Protein AF-A0A956DU53-F1 (afdb_monomer_lite)

Secondary structure (DSSP, 8-state):
-----------------------------PPP--SEEEEEEESSSTT-PPSSEEEEEEEETTEEEEEEEETTS-EEEE-GGGEEEEEEEPTTSS-EEEEEEESS--SEEEEEEEETTEEEEEEEEE--EEEE-TT-TTSSPPEEEEPPEEEEEPPP-

Sequence (157 aa):
MSIQHQHATMVGLSLLLAAGGCSDQFCTEIGCGPKFTVDVVGDTTPGAIAPGDYELTIETDEGTATCAVGLTGDTNTSCDGGVGISAGAVQGEDGTFISIWGESEPSAISVTVRRDGNVVGSLDANLDYVTGHPNGEDCPPTCRSSLGLRVVVPTQP

Structure (mmCIF, N/CA/C/O backbone):
data_AF-A0A956DU53-F1
#
_entry.id   AF-A0A956DU53-F1
#
loop_
_atom_site.group_PDB
_atom_site.id
_atom_site.type_symbol
_atom_site.label_atom_id
_atom_site.label_alt_id
_atom_site.label_comp_id
_atom_site.label_asym_id
_atom_site.label_entity_id
_atom_site.label_seq_id
_atom_site.pdbx_PDB_ins_code
_atom_site.Cartn_x
_atom_site.Cartn_y
_atom_site.Cartn_z
_atom_site.occupancy
_atom_site.B_iso_or_equiv
_atom_site.auth_seq_id
_atom_site.auth_comp_id
_atom_site.auth_asym_id
_atom_site.auth_atom_id
_atom_site.pdbx_PDB_model_num
ATOM 1 N N . MET A 1 1 ? 4.879 9.274 -79.980 1.00 47.34 1 MET A N 1
ATOM 2 C CA . MET A 1 1 ? 5.653 10.469 -79.586 1.00 47.34 1 MET A CA 1
ATOM 3 C C . MET A 1 1 ? 6.521 10.072 -78.409 1.00 47.34 1 MET A C 1
ATOM 5 O O . MET A 1 1 ? 6.001 9.529 -77.448 1.00 47.34 1 MET A O 1
ATOM 9 N N . SER A 1 2 ? 7.832 10.206 -78.586 1.00 56.16 2 SER A N 1
ATOM 10 C CA . SER A 1 2 ? 8.903 9.688 -77.732 1.00 56.16 2 SER A CA 1
ATOM 11 C C . SER A 1 2 ? 9.639 10.880 -77.120 1.00 56.16 2 SER A C 1
ATOM 13 O O . SER A 1 2 ? 9.988 11.784 -77.875 1.00 56.16 2 SER A O 1
ATOM 15 N N . ILE A 1 3 ? 9.834 10.903 -75.797 1.00 53.78 3 ILE A N 1
ATOM 16 C CA . ILE A 1 3 ? 10.689 11.850 -75.047 1.00 53.78 3 ILE A CA 1
ATOM 17 C C . ILE A 1 3 ? 11.165 11.060 -73.807 1.00 53.78 3 ILE A C 1
ATOM 19 O O . ILE A 1 3 ? 10.351 10.737 -72.953 1.00 53.78 3 ILE A O 1
ATOM 23 N N . GLN A 1 4 ? 12.313 10.378 -73.809 1.00 55.41 4 GLN A N 1
ATOM 24 C CA . GLN A 1 4 ? 13.711 10.820 -73.678 1.00 55.41 4 GLN A CA 1
ATOM 25 C C . GLN A 1 4 ? 14.107 11.315 -72.264 1.00 55.41 4 GLN A C 1
ATOM 27 O O . GLN A 1 4 ? 13.813 12.437 -71.877 1.00 55.41 4 GLN A O 1
ATOM 32 N N . HIS A 1 5 ? 14.778 10.400 -71.541 1.00 46.22 5 HIS A N 1
ATOM 33 C CA . HIS A 1 5 ? 15.844 10.519 -70.527 1.00 46.22 5 HIS A CA 1
ATOM 34 C C . HIS A 1 5 ? 16.252 11.915 -70.040 1.00 46.22 5 HIS A C 1
ATOM 36 O O . HIS A 1 5 ? 16.650 12.706 -70.885 1.00 46.22 5 HIS A O 1
ATOM 42 N N . GLN A 1 6 ? 16.421 12.083 -68.714 1.00 62.16 6 GLN A N 1
ATOM 43 C CA . GLN A 1 6 ? 17.700 12.500 -68.099 1.00 62.16 6 GLN A CA 1
ATOM 44 C C . GLN A 1 6 ? 17.862 11.915 -66.682 1.00 62.16 6 GLN A C 1
ATOM 46 O O . GLN A 1 6 ? 17.022 12.103 -65.806 1.00 62.16 6 GLN A O 1
ATOM 51 N N . HIS A 1 7 ? 18.974 11.203 -66.487 1.00 49.25 7 HIS A N 1
ATOM 52 C CA . HIS A 1 7 ? 19.545 10.853 -65.190 1.00 49.25 7 HIS A CA 1
ATOM 53 C C . HIS A 1 7 ? 20.273 12.083 -64.634 1.00 49.25 7 HIS A C 1
ATOM 55 O O . HIS A 1 7 ? 21.080 12.677 -65.346 1.00 49.25 7 HIS A O 1
ATOM 61 N N . ALA A 1 8 ? 20.044 12.424 -63.367 1.00 60.56 8 ALA A N 1
ATOM 62 C CA . ALA A 1 8 ? 20.877 13.366 -62.626 1.00 60.56 8 ALA A CA 1
ATOM 63 C C . ALA A 1 8 ? 21.444 12.654 -61.394 1.00 60.56 8 ALA A C 1
ATOM 65 O O . ALA A 1 8 ? 20.805 12.552 -60.350 1.00 60.56 8 ALA A O 1
ATOM 66 N N . THR A 1 9 ? 22.646 12.109 -61.555 1.00 55.09 9 THR A N 1
ATOM 67 C CA . THR A 1 9 ? 23.472 11.578 -60.472 1.00 55.09 9 THR A CA 1
ATOM 68 C C . THR A 1 9 ? 24.106 12.764 -59.750 1.00 55.09 9 THR A C 1
ATOM 70 O O . THR A 1 9 ? 24.955 13.442 -60.324 1.00 55.09 9 THR A O 1
ATOM 73 N N . MET A 1 10 ? 23.710 13.031 -58.505 1.00 61.88 10 MET A N 1
ATOM 74 C CA . MET A 1 10 ? 24.406 13.990 -57.644 1.00 61.88 10 MET A CA 1
ATOM 75 C C . MET A 1 10 ? 25.136 13.216 -56.548 1.00 61.88 10 MET A C 1
ATOM 77 O O . MET A 1 10 ? 24.537 12.717 -55.600 1.00 61.88 10 MET A O 1
ATOM 81 N N . VAL A 1 11 ? 26.448 13.079 -56.734 1.00 59.16 11 VAL A N 1
ATOM 82 C CA . VAL A 1 11 ? 27.398 12.621 -55.719 1.00 59.16 11 VAL A CA 1
ATOM 83 C C . VAL A 1 11 ? 27.681 13.813 -54.807 1.00 59.16 11 VAL A C 1
ATOM 85 O O . VAL A 1 11 ? 28.274 14.795 -55.245 1.00 59.16 11 VAL A O 1
ATOM 88 N N . GLY A 1 12 ? 27.227 13.737 -53.556 1.00 58.81 12 GLY A N 1
ATOM 89 C CA . GLY A 1 12 ? 27.486 14.725 -52.509 1.00 58.81 12 GLY A CA 1
ATOM 90 C C . GLY A 1 12 ? 28.168 14.063 -51.317 1.00 58.81 12 GLY A C 1
ATOM 91 O O . GLY A 1 12 ? 27.519 13.428 -50.495 1.00 58.81 12 GLY A O 1
ATOM 92 N N . LEU A 1 13 ? 29.491 14.192 -51.281 1.00 65.81 13 LEU A N 1
ATOM 93 C CA . LEU A 1 13 ? 30.410 13.759 -50.235 1.00 65.81 13 LEU A CA 1
ATOM 94 C C . LEU A 1 13 ? 30.304 14.696 -49.016 1.00 65.81 13 LEU A C 1
ATOM 96 O O . LEU A 1 13 ? 30.659 15.865 -49.136 1.00 65.81 13 LEU A O 1
ATOM 100 N N . SER A 1 14 ? 29.901 14.179 -47.852 1.00 62.53 14 SER A N 1
ATOM 101 C CA . SER A 1 14 ? 30.103 14.845 -46.555 1.00 62.53 14 SER A CA 1
ATOM 102 C C . SER A 1 14 ? 30.655 13.841 -45.547 1.00 62.53 14 SER A C 1
ATOM 104 O O . SER A 1 14 ? 29.986 12.886 -45.159 1.00 62.53 14 SER A O 1
ATOM 106 N N . LEU A 1 15 ? 31.921 14.053 -45.191 1.00 55.78 15 LEU A N 1
ATOM 107 C CA . LEU A 1 15 ? 32.710 13.257 -44.262 1.00 55.78 15 LEU A CA 1
ATOM 108 C C . LEU A 1 15 ? 32.256 13.479 -42.812 1.00 55.78 15 LEU A C 1
ATOM 110 O O . LEU A 1 15 ? 32.016 14.605 -42.382 1.00 55.78 15 LEU A O 1
ATOM 114 N N . LEU A 1 16 ? 32.202 12.366 -42.085 1.00 65.38 16 LEU A N 1
ATOM 115 C CA . LEU A 1 16 ? 31.973 12.224 -40.653 1.00 65.38 16 LEU A CA 1
ATOM 116 C C . LEU A 1 16 ? 33.006 12.969 -39.794 1.00 65.38 16 LEU A C 1
ATOM 118 O O . LEU A 1 16 ? 34.200 12.796 -40.011 1.00 65.38 16 LEU A O 1
ATOM 122 N N . LEU A 1 17 ? 32.533 13.652 -38.746 1.00 53.16 17 LEU A N 1
ATOM 123 C CA . LEU A 1 17 ? 33.210 13.827 -37.450 1.00 53.16 17 LEU A CA 1
ATOM 124 C C . LEU A 1 17 ? 32.141 14.122 -36.382 1.00 53.16 17 LEU A C 1
ATOM 126 O O . LEU A 1 17 ? 31.975 15.252 -35.930 1.00 53.16 17 LEU A O 1
ATOM 130 N N . ALA A 1 18 ? 31.380 13.099 -35.988 1.00 59.12 18 ALA A N 1
ATOM 131 C CA . ALA A 1 18 ? 30.679 13.144 -34.711 1.00 59.12 18 ALA A CA 1
ATOM 132 C C . ALA A 1 18 ? 31.731 12.865 -33.634 1.00 59.12 18 ALA A C 1
ATOM 134 O O . ALA A 1 18 ? 32.196 11.734 -33.491 1.00 59.12 18 ALA A O 1
ATOM 135 N N . ALA A 1 19 ? 32.164 13.911 -32.933 1.00 56.59 19 ALA A N 1
ATOM 136 C CA . ALA A 1 19 ? 32.918 13.765 -31.701 1.00 56.59 19 ALA A CA 1
ATOM 137 C C . ALA A 1 19 ? 32.018 13.027 -30.702 1.00 56.59 19 ALA A C 1
ATOM 139 O O . ALA A 1 19 ? 31.182 13.637 -30.040 1.00 56.59 19 ALA A O 1
ATOM 140 N N . GLY A 1 20 ? 32.151 11.701 -30.649 1.00 55.78 20 GLY A N 1
ATOM 141 C CA . GLY A 1 20 ? 31.641 10.889 -29.556 1.00 55.78 20 GLY A CA 1
ATOM 142 C C . GLY A 1 20 ? 32.397 11.294 -28.302 1.00 55.78 20 GLY A C 1
ATOM 143 O O . GLY A 1 20 ? 33.434 10.720 -27.984 1.00 55.78 20 GLY A O 1
ATOM 144 N N . GLY A 1 21 ? 31.924 12.347 -27.639 1.00 54.88 21 GLY A N 1
ATOM 145 C CA . GLY A 1 21 ? 32.273 12.592 -26.256 1.00 54.88 21 GLY A CA 1
ATOM 146 C C . GLY A 1 21 ? 31.716 11.418 -25.474 1.00 54.88 21 GLY A C 1
ATOM 147 O O . GLY A 1 21 ? 30.505 11.327 -25.299 1.00 54.88 21 GLY A O 1
ATOM 148 N N . CYS A 1 22 ? 32.584 10.491 -25.075 1.00 61.00 22 CYS A N 1
ATOM 149 C CA . CYS A 1 22 ? 32.258 9.517 -24.049 1.00 61.00 22 CYS A CA 1
ATOM 150 C C . CYS A 1 22 ? 31.899 10.319 -22.795 1.00 61.00 22 CYS A C 1
ATOM 152 O O . CYS A 1 22 ? 32.783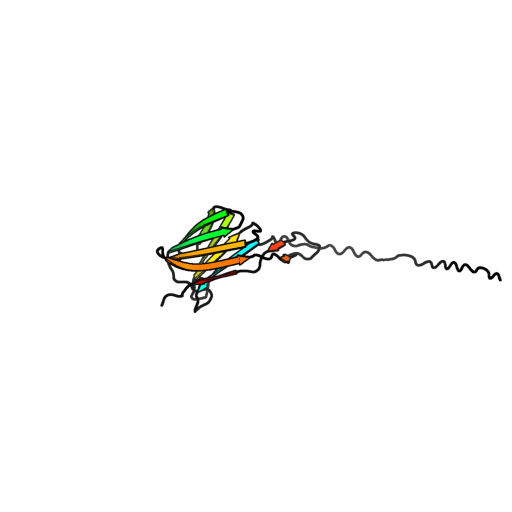 10.787 -22.082 1.00 61.00 22 CYS A O 1
ATOM 154 N N . SER A 1 23 ? 30.612 10.580 -22.572 1.00 65.12 23 SER A N 1
ATOM 155 C CA . SER A 1 23 ? 30.157 10.961 -21.247 1.00 65.12 23 SER A CA 1
ATOM 156 C C . SER A 1 23 ? 30.201 9.682 -20.432 1.00 65.12 23 SER A C 1
ATOM 158 O O . SER A 1 23 ? 29.387 8.787 -20.664 1.00 65.12 23 SER A O 1
ATOM 160 N N . ASP A 1 24 ? 31.176 9.566 -19.537 1.00 75.25 24 ASP A N 1
ATOM 161 C CA . ASP A 1 24 ? 31.164 8.517 -18.527 1.00 75.25 24 ASP A CA 1
ATOM 162 C C . ASP A 1 24 ? 29.885 8.710 -17.704 1.00 75.25 24 ASP A C 1
ATOM 164 O O . ASP A 1 24 ? 29.769 9.629 -16.891 1.00 75.25 24 ASP A O 1
ATOM 168 N N . GLN A 1 25 ? 28.862 7.918 -18.017 1.00 77.31 25 GLN A N 1
ATOM 169 C CA . GLN A 1 25 ? 27.584 7.976 -17.335 1.00 77.31 25 GLN A CA 1
ATOM 170 C C . GLN A 1 25 ? 27.746 7.292 -15.980 1.00 77.31 25 GLN A C 1
ATOM 172 O O . GLN A 1 25 ? 28.027 6.097 -15.900 1.00 77.31 25 GLN A O 1
ATOM 177 N N . PHE A 1 26 ? 27.581 8.060 -14.906 1.00 84.12 26 PHE A N 1
ATOM 178 C CA . PHE A 1 26 ? 27.610 7.543 -13.543 1.00 84.12 26 PHE A CA 1
ATOM 179 C C . PHE A 1 26 ? 26.179 7.244 -13.095 1.00 84.12 26 PHE A C 1
ATOM 181 O O . PHE A 1 26 ? 25.452 8.146 -12.685 1.00 84.12 26 PHE A O 1
ATOM 188 N N . CYS A 1 27 ? 25.772 5.979 -13.188 1.00 86.75 27 CYS A N 1
ATOM 189 C CA . CYS A 1 27 ? 24.509 5.516 -12.619 1.00 86.75 27 CYS A CA 1
ATOM 190 C C . CYS A 1 27 ? 24.657 5.345 -11.100 1.00 86.75 27 CYS A C 1
ATOM 192 O O . CYS A 1 27 ? 25.624 4.739 -10.635 1.00 86.75 27 CYS A O 1
ATOM 194 N N . THR A 1 28 ? 23.714 5.869 -10.318 1.00 86.19 28 THR A N 1
ATOM 195 C CA . THR A 1 28 ? 23.653 5.622 -8.869 1.00 86.19 28 THR A CA 1
ATOM 196 C C . THR A 1 28 ? 23.100 4.224 -8.567 1.00 86.19 28 THR A C 1
ATOM 198 O O . THR A 1 28 ? 22.358 3.668 -9.366 1.00 86.19 28 THR A O 1
ATOM 201 N N . GLU A 1 29 ? 23.423 3.640 -7.409 1.00 86.19 29 GLU A N 1
ATOM 202 C CA . GLU A 1 29 ? 22.910 2.318 -6.986 1.00 86.19 29 GLU A CA 1
ATOM 203 C C . GLU A 1 29 ? 21.528 2.403 -6.298 1.00 86.19 29 GLU A C 1
ATOM 205 O O . GLU A 1 29 ? 21.227 1.642 -5.379 1.00 86.19 29 GLU A O 1
ATOM 210 N N . ILE A 1 30 ? 20.668 3.347 -6.702 1.00 88.94 30 ILE A N 1
ATOM 211 C CA . ILE A 1 30 ? 19.314 3.451 -6.138 1.00 88.94 30 ILE A CA 1
ATOM 212 C C . ILE A 1 30 ? 18.471 2.287 -6.671 1.00 88.94 30 ILE A C 1
ATOM 214 O O . ILE A 1 30 ? 18.346 2.107 -7.884 1.00 88.94 30 ILE A O 1
ATOM 218 N N . GLY A 1 31 ? 17.912 1.493 -5.756 1.00 89.19 31 GLY A N 1
ATOM 219 C CA . GLY A 1 31 ? 17.027 0.370 -6.065 1.00 89.19 31 GLY A CA 1
ATOM 220 C C . GLY A 1 31 ? 15.574 0.785 -6.300 1.00 89.19 31 GLY A C 1
ATOM 221 O O . GLY A 1 31 ? 15.184 1.931 -6.073 1.00 89.19 31 GLY A O 1
ATOM 222 N N . CYS A 1 32 ? 14.757 -0.172 -6.739 1.00 93.12 32 CYS A N 1
ATOM 223 C CA . CYS A 1 32 ? 13.314 0.025 -6.805 1.00 93.12 32 CYS A CA 1
ATOM 224 C C . CYS A 1 32 ? 12.702 -0.030 -5.405 1.00 93.12 32 CYS A C 1
ATOM 226 O O . CYS A 1 32 ? 13.102 -0.849 -4.581 1.00 93.12 32 CYS A O 1
ATOM 228 N N . GLY A 1 33 ? 11.736 0.854 -5.161 1.00 93.06 33 GLY A N 1
ATOM 229 C CA . GLY A 1 33 ? 10.832 0.727 -4.026 1.00 93.06 33 GLY A CA 1
ATOM 230 C C . GLY A 1 33 ? 9.764 -0.346 -4.269 1.00 93.06 33 GLY A C 1
ATOM 231 O O . GLY A 1 33 ? 9.808 -1.030 -5.299 1.00 93.06 33 GLY A O 1
ATOM 232 N N . PRO A 1 34 ? 8.784 -0.450 -3.357 1.00 95.38 34 PRO A N 1
ATOM 233 C CA . PRO A 1 34 ? 7.699 -1.410 -3.487 1.00 95.38 34 PRO A CA 1
ATOM 234 C C . PRO A 1 34 ? 6.879 -1.165 -4.755 1.00 95.38 34 PRO A C 1
ATOM 236 O O . PRO A 1 34 ? 6.757 -0.040 -5.255 1.00 95.38 34 PRO A O 1
ATOM 239 N N . LYS A 1 35 ? 6.279 -2.239 -5.260 1.00 96.69 35 LYS A N 1
ATOM 240 C CA . LYS A 1 35 ? 5.443 -2.224 -6.461 1.00 96.69 35 LYS A CA 1
ATOM 241 C C . LYS A 1 35 ? 4.102 -1.557 -6.219 1.00 96.69 35 LYS A C 1
ATOM 243 O O . LYS A 1 35 ? 3.618 -0.858 -7.100 1.00 96.69 35 LYS A O 1
ATOM 248 N N . PHE A 1 36 ? 3.519 -1.725 -5.042 1.00 97.56 36 PHE A N 1
ATOM 249 C CA . PHE A 1 36 ? 2.320 -0.999 -4.640 1.00 97.56 36 PHE A CA 1
ATOM 250 C C . PHE A 1 36 ? 2.428 -0.563 -3.185 1.00 97.56 36 PHE A C 1
ATOM 252 O O . PHE A 1 36 ? 3.145 -1.182 -2.394 1.00 97.56 36 PHE A O 1
ATOM 259 N N . THR A 1 37 ? 1.684 0.484 -2.837 1.00 97.75 37 THR A N 1
ATOM 260 C CA . THR A 1 37 ? 1.497 0.917 -1.453 1.00 97.75 37 THR A CA 1
ATOM 261 C C . THR A 1 37 ? 0.032 1.249 -1.182 1.00 97.75 37 THR A C 1
ATOM 263 O O . THR A 1 37 ? -0.665 1.805 -2.037 1.00 97.75 37 THR A O 1
ATOM 266 N N . VAL A 1 38 ? -0.442 0.910 0.016 1.00 97.50 38 VAL A N 1
ATOM 267 C CA . VAL A 1 38 ? -1.759 1.294 0.531 1.00 97.50 38 VAL A CA 1
ATOM 268 C C . VAL A 1 38 ? -1.587 1.856 1.935 1.00 97.50 38 VAL A C 1
ATOM 270 O O . VAL A 1 38 ? -1.176 1.138 2.845 1.00 97.50 38 VAL A O 1
ATOM 273 N N . ASP A 1 39 ? -1.945 3.120 2.123 1.00 95.75 39 ASP A N 1
ATOM 274 C CA . ASP A 1 39 ? -1.912 3.756 3.438 1.00 95.75 39 ASP A CA 1
ATOM 275 C C . ASP A 1 39 ? -3.297 3.718 4.089 1.00 95.75 39 ASP A C 1
ATOM 277 O O . ASP A 1 39 ? -4.307 4.053 3.464 1.00 95.75 39 ASP A O 1
ATOM 281 N N . VAL A 1 40 ? -3.365 3.353 5.365 1.00 95.00 40 VAL A N 1
ATOM 282 C CA . VAL A 1 40 ? -4.583 3.504 6.170 1.00 95.00 40 VAL A CA 1
ATOM 283 C C . VAL A 1 40 ? -4.542 4.876 6.836 1.00 95.00 40 VAL A C 1
ATOM 285 O O . VAL A 1 40 ? -3.622 5.178 7.595 1.00 95.00 40 VAL A O 1
ATOM 288 N N . VAL A 1 41 ? -5.531 5.720 6.545 1.00 92.19 41 VAL A N 1
ATOM 289 C CA . VAL A 1 41 ? -5.573 7.120 6.990 1.00 92.19 41 VAL A CA 1
ATOM 290 C C . VAL A 1 41 ? -6.883 7.448 7.699 1.00 92.19 41 VAL A C 1
ATOM 292 O O . VAL A 1 41 ? -7.934 6.907 7.358 1.00 92.19 41 VAL A O 1
ATOM 295 N N . GLY A 1 42 ? -6.829 8.362 8.668 1.00 90.50 42 GLY A N 1
ATOM 296 C CA . GLY A 1 42 ? -8.021 8.899 9.322 1.00 90.50 42 GLY A CA 1
ATOM 297 C C . GLY A 1 42 ? -8.851 9.787 8.390 1.00 90.50 42 GLY A C 1
ATOM 298 O O . GLY A 1 42 ? -8.312 10.460 7.509 1.00 90.50 42 GLY A O 1
ATOM 299 N N . ASP A 1 43 ? -10.167 9.801 8.595 1.00 87.44 43 ASP A N 1
ATOM 300 C CA . ASP A 1 43 ? -11.133 10.609 7.838 1.00 87.44 43 ASP A CA 1
ATOM 301 C C . ASP A 1 43 ? -11.093 12.117 8.147 1.00 87.44 43 ASP A C 1
ATOM 303 O O . ASP A 1 43 ? -11.376 12.922 7.258 1.00 87.44 43 ASP A O 1
ATOM 307 N N . THR A 1 44 ? -10.734 12.518 9.372 1.00 81.00 44 THR A N 1
ATOM 308 C CA . THR A 1 44 ? -10.661 13.938 9.771 1.00 81.00 44 THR A CA 1
ATOM 309 C C . THR A 1 44 ? -9.244 14.501 9.755 1.00 81.00 44 THR A C 1
ATOM 311 O O . THR A 1 44 ? -9.046 15.636 9.318 1.00 81.00 44 THR A O 1
ATOM 314 N N . THR A 1 45 ? -8.257 13.705 10.169 1.00 76.44 45 THR A N 1
ATOM 315 C CA . THR A 1 45 ? -6.838 14.070 10.163 1.00 76.44 45 THR A CA 1
ATOM 316 C C . THR A 1 45 ? -6.075 13.043 9.327 1.00 76.44 45 THR A C 1
ATOM 318 O O . THR A 1 45 ? -5.910 11.897 9.761 1.00 76.44 45 THR A O 1
ATOM 321 N N . PRO A 1 46 ? -5.607 13.414 8.120 1.00 69.19 46 PRO A N 1
ATOM 322 C CA . PRO A 1 46 ? -4.787 12.534 7.298 1.00 69.19 46 PRO A CA 1
ATOM 323 C C . PRO A 1 46 ? -3.574 12.035 8.090 1.00 69.19 46 PRO A C 1
ATOM 325 O O . PRO A 1 46 ? -2.840 12.837 8.656 1.00 69.19 46 PRO A O 1
ATOM 328 N N . GLY A 1 47 ? -3.374 10.716 8.138 1.00 66.94 47 GLY A N 1
ATOM 329 C CA . GLY A 1 47 ? -2.246 10.111 8.857 1.00 66.94 47 GLY A CA 1
ATOM 330 C C . GLY A 1 47 ? -2.412 9.991 10.377 1.00 66.94 47 GLY A C 1
ATOM 331 O O . GLY A 1 47 ? -1.455 9.623 11.049 1.00 66.94 47 GLY A O 1
ATOM 332 N N . ALA A 1 48 ? -3.599 10.261 10.931 1.00 82.12 48 ALA A N 1
ATOM 333 C CA . ALA A 1 48 ? -3.905 9.957 12.326 1.00 82.12 48 ALA A CA 1
ATOM 334 C C . ALA A 1 48 ? -5.062 8.957 12.412 1.00 82.12 48 ALA A C 1
ATOM 336 O O . ALA A 1 48 ? -6.229 9.319 12.275 1.00 82.12 48 ALA A O 1
ATOM 337 N N . ILE A 1 49 ? -4.738 7.686 12.645 1.00 88.69 49 ILE A N 1
ATOM 338 C CA . ILE A 1 49 ? -5.721 6.670 13.042 1.00 88.69 49 ILE A CA 1
ATOM 339 C C . ILE A 1 49 ? -5.633 6.418 14.551 1.00 88.69 49 ILE A C 1
ATOM 341 O O . ILE A 1 49 ? -4.627 6.722 15.196 1.00 88.69 49 ILE A O 1
ATOM 345 N N . ALA A 1 50 ? -6.718 5.919 15.146 1.00 87.81 50 ALA A N 1
ATOM 346 C CA . ALA A 1 50 ? -6.766 5.697 16.588 1.00 87.81 50 ALA A CA 1
ATOM 347 C C . ALA A 1 50 ? -5.783 4.583 17.006 1.00 87.81 50 ALA A C 1
ATOM 349 O O . ALA A 1 50 ? -5.714 3.560 16.319 1.00 87.81 50 ALA A O 1
ATOM 350 N N . PRO A 1 51 ? -5.068 4.708 18.138 1.00 87.50 51 PRO A N 1
ATOM 351 C CA . PRO A 1 51 ? -4.208 3.636 18.627 1.00 87.50 51 PRO A CA 1
ATOM 352 C C . PRO A 1 51 ? -5.031 2.388 18.982 1.00 87.50 51 PRO A C 1
ATOM 354 O O . PRO A 1 51 ? -6.187 2.478 19.408 1.00 87.50 51 PRO A O 1
ATOM 357 N N . GLY A 1 52 ? -4.439 1.208 18.827 1.00 89.50 52 GLY A N 1
ATOM 358 C CA . GLY A 1 52 ? -5.082 -0.073 19.126 1.00 89.50 52 GLY A CA 1
ATOM 359 C C . GLY A 1 52 ? -4.639 -1.185 18.186 1.00 89.50 52 GLY A C 1
ATOM 360 O O . GLY A 1 52 ? -3.720 -0.997 17.390 1.00 89.50 52 GLY A O 1
ATOM 361 N N . ASP A 1 53 ? -5.305 -2.330 18.295 1.00 92.50 53 ASP A N 1
ATOM 362 C CA . ASP A 1 53 ? -5.033 -3.501 17.468 1.00 92.50 53 ASP A CA 1
ATOM 363 C C . ASP A 1 53 ? -5.932 -3.514 16.229 1.00 92.50 53 ASP A C 1
ATOM 365 O O . ASP A 1 53 ? -7.150 -3.332 16.309 1.00 92.50 53 ASP A O 1
ATOM 369 N N . TYR A 1 54 ? -5.314 -3.752 15.080 1.00 95.12 54 TYR A N 1
ATOM 370 C CA . TYR A 1 54 ? -5.952 -3.819 13.777 1.00 95.12 54 TYR A CA 1
ATOM 371 C C . TYR A 1 54 ? -5.717 -5.186 13.149 1.00 95.12 54 TYR A C 1
ATOM 373 O O . TYR A 1 54 ? -4.630 -5.756 13.245 1.00 95.12 54 TYR A O 1
ATOM 381 N N . GLU A 1 55 ? -6.733 -5.685 12.460 1.00 96.12 55 GLU A N 1
ATOM 382 C CA . GLU A 1 55 ? -6.630 -6.835 11.572 1.00 96.12 55 GLU A CA 1
ATOM 383 C C . GLU A 1 55 ? -6.830 -6.351 10.136 1.00 96.12 55 GLU A C 1
ATOM 385 O O . GLU A 1 55 ? -7.815 -5.685 9.817 1.00 96.12 55 GLU A O 1
ATOM 390 N N . LEU A 1 56 ? -5.879 -6.670 9.270 1.00 97.00 56 LEU A N 1
ATOM 391 C CA . LEU A 1 56 ? -5.889 -6.306 7.863 1.00 97.00 56 LEU A CA 1
ATOM 392 C C . LEU A 1 56 ? -6.069 -7.576 7.046 1.00 97.00 56 LEU A C 1
ATOM 394 O O . LEU A 1 56 ? -5.317 -8.535 7.218 1.00 97.00 56 LEU A O 1
ATOM 398 N N . THR A 1 57 ? -7.041 -7.574 6.144 1.00 97.38 57 THR A N 1
ATOM 399 C CA . THR A 1 57 ? -7.174 -8.589 5.097 1.00 97.38 57 THR A CA 1
ATOM 400 C C . THR A 1 57 ? -6.822 -7.933 3.773 1.00 97.38 57 THR A C 1
ATOM 402 O O . THR A 1 57 ? -7.446 -6.939 3.408 1.00 97.38 57 THR A O 1
ATOM 405 N N . ILE A 1 58 ? -5.822 -8.469 3.081 1.00 97.50 58 ILE A N 1
ATOM 406 C CA . ILE A 1 58 ? -5.371 -7.996 1.774 1.00 97.50 58 ILE A CA 1
ATOM 407 C C . ILE A 1 58 ? -5.637 -9.111 0.774 1.00 97.50 58 ILE A C 1
ATOM 409 O O . ILE A 1 58 ? -5.129 -10.218 0.938 1.00 97.50 58 ILE A O 1
ATOM 413 N N . GLU A 1 59 ? -6.426 -8.829 -0.248 1.00 97.31 59 GLU A N 1
ATOM 414 C CA . GLU A 1 59 ? -6.749 -9.770 -1.315 1.00 97.31 59 GLU A CA 1
ATOM 415 C C . GLU A 1 59 ? -6.233 -9.216 -2.635 1.00 97.31 59 GLU A C 1
ATOM 417 O O . GLU A 1 59 ? -6.468 -8.058 -2.973 1.00 97.31 59 GLU A O 1
ATOM 422 N N . THR A 1 60 ? -5.533 -10.049 -3.386 1.00 96.94 60 THR A N 1
ATOM 423 C CA . THR A 1 60 ? -5.086 -9.772 -4.748 1.00 96.94 60 THR A CA 1
ATOM 424 C C . THR A 1 60 ? -5.530 -10.913 -5.659 1.00 96.94 60 THR A C 1
ATOM 426 O O . THR A 1 60 ? -6.044 -11.939 -5.208 1.00 96.94 60 THR A O 1
ATOM 429 N N . ASP A 1 61 ? -5.314 -10.765 -6.960 1.00 95.94 61 ASP A N 1
ATOM 430 C CA . ASP A 1 61 ? -5.451 -11.864 -7.921 1.00 95.94 61 ASP A CA 1
ATOM 431 C C . ASP A 1 61 ? -4.429 -12.999 -7.703 1.00 95.94 61 ASP A C 1
ATOM 433 O O . ASP A 1 61 ? -4.600 -14.095 -8.240 1.00 95.94 61 ASP A O 1
ATOM 437 N N . GLU A 1 62 ? -3.403 -12.770 -6.882 1.00 94.25 62 GLU A N 1
ATOM 438 C CA . GLU A 1 62 ? -2.363 -13.743 -6.541 1.00 94.25 62 GLU A CA 1
ATOM 439 C C . GLU A 1 62 ? -2.636 -14.486 -5.220 1.00 94.25 62 GLU A C 1
ATOM 441 O O . GLU A 1 62 ? -2.074 -15.562 -4.995 1.00 94.25 62 GLU A O 1
ATOM 446 N N . GLY A 1 63 ? -3.502 -13.959 -4.347 1.00 95.00 63 GLY A N 1
ATOM 447 C CA . GLY A 1 63 ? -3.879 -14.622 -3.100 1.00 95.00 63 GLY A CA 1
ATOM 448 C C . GLY A 1 63 ? -4.428 -13.692 -2.022 1.00 95.00 63 GLY A C 1
ATOM 449 O O . GLY A 1 63 ? -4.758 -12.535 -2.263 1.00 95.00 63 GLY A O 1
ATOM 450 N N . THR A 1 64 ? -4.515 -14.220 -0.801 1.00 95.94 64 THR A N 1
ATOM 451 C CA . THR A 1 64 ? -5.010 -13.491 0.372 1.00 95.94 64 THR A CA 1
ATOM 452 C C . THR A 1 64 ? -3.963 -13.508 1.478 1.00 95.94 64 THR A C 1
ATOM 454 O O . THR A 1 64 ? -3.454 -14.569 1.838 1.00 95.94 64 THR A O 1
ATOM 457 N N . ALA A 1 65 ? -3.690 -12.342 2.054 1.00 95.31 65 ALA A N 1
ATOM 458 C CA . ALA A 1 65 ? -2.878 -12.159 3.247 1.00 95.31 65 ALA A CA 1
ATOM 459 C C . ALA A 1 65 ? -3.753 -11.652 4.399 1.00 95.31 65 ALA A C 1
ATOM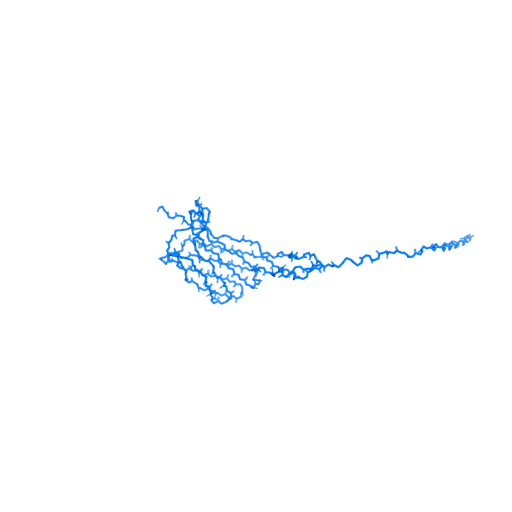 461 O O . ALA A 1 65 ? -4.662 -10.844 4.203 1.00 95.31 65 ALA A O 1
ATOM 462 N N . THR A 1 66 ? -3.489 -12.123 5.616 1.00 94.75 66 THR A N 1
ATOM 463 C CA . THR A 1 66 ? -4.118 -11.593 6.833 1.00 94.75 66 THR A CA 1
ATOM 464 C C . THR A 1 66 ? -3.043 -11.210 7.832 1.00 94.75 66 THR A C 1
ATOM 466 O O . THR A 1 66 ? -2.104 -11.971 8.061 1.00 94.75 66 THR A O 1
ATOM 469 N N . CYS A 1 67 ? -3.178 -10.027 8.418 1.00 94.00 67 CYS A N 1
ATOM 470 C CA . CYS A 1 67 ? -2.158 -9.431 9.264 1.00 94.00 67 CYS A CA 1
ATOM 471 C C . CYS A 1 67 ? -2.777 -8.831 10.516 1.00 94.00 67 CYS A C 1
ATOM 473 O O . CYS A 1 67 ? -3.770 -8.115 10.425 1.00 94.00 67 CYS A O 1
ATOM 475 N N . ALA A 1 68 ? -2.147 -9.054 11.665 1.00 93.19 68 ALA A N 1
ATOM 476 C CA . ALA A 1 68 ? -2.462 -8.336 12.894 1.00 93.19 68 ALA A CA 1
ATOM 477 C C . ALA A 1 68 ? -1.390 -7.270 13.155 1.00 93.19 68 ALA A C 1
ATOM 479 O O . ALA A 1 68 ? -0.194 -7.556 13.065 1.00 93.19 68 ALA A O 1
ATOM 480 N N . VAL A 1 69 ? -1.815 -6.048 13.471 1.00 92.81 69 VAL A N 1
ATOM 481 C CA . VAL A 1 69 ? -0.944 -4.884 13.677 1.00 92.81 69 VAL A CA 1
ATOM 482 C C . VAL A 1 69 ? -1.392 -4.134 14.923 1.00 92.81 69 VAL A C 1
ATOM 484 O O . VAL A 1 69 ? -2.535 -3.698 14.999 1.00 92.81 69 VAL A O 1
ATOM 487 N N . GLY A 1 70 ? -0.490 -3.948 15.885 1.00 90.44 70 GLY A N 1
ATOM 488 C CA . GLY A 1 70 ? -0.747 -3.135 17.075 1.00 90.44 70 GLY A CA 1
ATOM 489 C C . GLY A 1 70 ? -0.117 -1.747 16.956 1.00 90.44 70 GLY A C 1
ATOM 490 O O . GLY A 1 70 ? 1.092 -1.634 16.775 1.00 90.44 70 GLY A O 1
ATOM 491 N N . LEU A 1 71 ? -0.908 -0.686 17.122 1.00 86.56 71 LEU A N 1
ATOM 492 C CA . LEU A 1 71 ? -0.456 0.717 17.117 1.00 86.56 71 LEU A CA 1
ATOM 493 C C . LEU A 1 71 ? -0.117 1.235 18.520 1.00 86.56 71 LEU A C 1
ATOM 495 O O . LEU A 1 71 ? -0.520 2.327 18.918 1.00 86.56 71 LEU A O 1
ATOM 499 N N . THR A 1 72 ? 0.601 0.432 19.300 1.00 80.56 72 THR A N 1
ATOM 500 C CA . THR A 1 72 ? 1.130 0.845 20.613 1.00 80.56 72 THR A CA 1
ATOM 501 C C . THR A 1 72 ? 2.599 1.282 20.549 1.00 80.56 72 THR A C 1
ATOM 503 O O . THR A 1 72 ? 3.149 1.741 21.549 1.00 80.56 72 THR A O 1
ATOM 506 N N . GLY A 1 73 ? 3.218 1.189 19.368 1.00 79.06 73 GLY A N 1
ATOM 507 C CA . GLY A 1 73 ? 4.580 1.615 19.056 1.00 79.06 73 GLY A CA 1
ATOM 508 C C . GLY A 1 73 ? 4.917 1.342 17.588 1.00 79.06 73 GLY A C 1
ATOM 509 O O . GLY A 1 73 ? 4.055 0.912 16.820 1.00 79.06 73 GLY A O 1
ATOM 510 N N . ASP A 1 74 ? 6.173 1.571 17.207 1.00 79.81 74 ASP A N 1
ATOM 511 C CA . ASP A 1 74 ? 6.637 1.308 15.844 1.00 79.81 74 ASP A CA 1
ATOM 512 C C . ASP A 1 74 ? 6.801 -0.199 15.608 1.00 79.81 74 ASP A C 1
ATOM 514 O O . ASP A 1 74 ? 7.492 -0.900 16.353 1.00 79.81 74 ASP A O 1
ATOM 518 N N . THR A 1 75 ? 6.169 -0.697 14.551 1.00 84.94 75 THR A N 1
ATOM 519 C CA . THR A 1 75 ? 6.145 -2.103 14.159 1.00 84.94 75 THR A CA 1
ATOM 520 C C . THR A 1 75 ? 6.390 -2.229 12.661 1.00 84.94 75 THR A C 1
ATOM 522 O O . THR A 1 75 ? 5.677 -1.649 11.849 1.00 84.94 75 THR A O 1
ATOM 525 N N . ASN A 1 76 ? 7.359 -3.064 12.289 1.00 85.06 76 ASN A N 1
ATOM 526 C CA . ASN A 1 76 ? 7.506 -3.562 10.925 1.00 85.06 76 ASN A CA 1
ATOM 527 C C . ASN A 1 76 ? 7.278 -5.069 10.953 1.00 85.06 76 ASN A C 1
ATOM 529 O O . ASN A 1 76 ? 7.941 -5.780 11.710 1.00 85.06 76 ASN A O 1
ATOM 533 N N . THR A 1 77 ? 6.343 -5.553 10.146 1.00 86.62 77 THR A N 1
ATOM 534 C CA . THR A 1 77 ? 6.018 -6.977 10.068 1.00 86.62 77 THR A CA 1
ATOM 535 C C . THR A 1 77 ? 5.794 -7.398 8.621 1.00 86.62 77 THR A C 1
ATOM 537 O O . THR A 1 77 ? 5.445 -6.581 7.773 1.00 86.62 77 THR A O 1
ATOM 540 N N . SER A 1 78 ? 6.017 -8.677 8.333 1.00 87.25 78 SER A N 1
ATOM 541 C CA . SER A 1 78 ? 5.637 -9.288 7.061 1.00 87.25 78 SER A CA 1
ATOM 542 C C . SER A 1 78 ? 4.421 -10.160 7.301 1.00 87.25 78 SER A C 1
ATOM 544 O O . SER A 1 78 ? 4.364 -10.896 8.287 1.00 87.25 78 SER A O 1
ATOM 546 N N . CYS A 1 79 ? 3.478 -10.103 6.380 1.00 86.56 79 CYS A N 1
ATOM 547 C CA . CYS A 1 79 ? 2.368 -11.030 6.318 1.00 86.56 79 CYS A CA 1
ATOM 548 C C . CYS A 1 79 ? 2.690 -12.181 5.375 1.00 86.56 79 CYS A C 1
ATOM 550 O O . CYS A 1 79 ? 3.674 -12.146 4.624 1.00 86.56 79 CYS A O 1
ATOM 552 N N . ASP A 1 80 ? 1.817 -13.181 5.386 1.00 82.06 80 ASP A N 1
ATOM 553 C CA . ASP A 1 80 ? 1.797 -14.198 4.345 1.00 82.06 80 ASP A CA 1
ATOM 554 C C . ASP A 1 80 ? 1.614 -13.554 2.959 1.00 82.06 80 ASP A C 1
ATOM 556 O O . ASP A 1 80 ? 1.105 -12.442 2.824 1.00 82.06 80 ASP A O 1
ATOM 560 N N . GLY A 1 81 ? 2.062 -14.244 1.909 1.00 79.94 81 GLY A N 1
ATOM 561 C CA . GLY A 1 81 ? 1.884 -13.775 0.530 1.00 79.94 81 GLY A CA 1
ATOM 562 C C . GLY A 1 81 ? 2.824 -12.646 0.089 1.00 79.94 81 GLY A C 1
ATOM 563 O O . GLY A 1 81 ? 2.610 -12.076 -0.972 1.00 79.94 81 GLY A O 1
ATOM 564 N N . GLY A 1 82 ? 3.873 -12.326 0.858 1.00 86.81 82 GLY A N 1
ATOM 565 C CA . GLY A 1 82 ? 4.883 -11.337 0.447 1.00 86.81 82 GLY A CA 1
ATOM 566 C C . GLY A 1 82 ? 4.439 -9.879 0.600 1.00 86.81 82 GLY A C 1
ATOM 567 O O . GLY A 1 82 ? 5.038 -8.989 -0.002 1.00 86.81 82 GLY A O 1
ATOM 568 N N . VAL A 1 83 ? 3.402 -9.641 1.406 1.00 94.50 83 VAL A N 1
ATOM 569 C CA . VAL A 1 83 ? 2.935 -8.304 1.780 1.00 94.50 83 VAL A CA 1
ATOM 570 C C . VAL A 1 83 ? 3.668 -7.853 3.041 1.00 94.50 83 VAL A C 1
ATOM 572 O O . VAL A 1 83 ? 3.649 -8.539 4.063 1.00 94.50 83 VAL A O 1
ATOM 575 N N . GLY A 1 84 ? 4.310 -6.693 2.978 1.00 95.44 84 GLY A N 1
ATOM 576 C CA . GLY A 1 84 ? 4.927 -6.031 4.117 1.00 95.44 84 GLY A CA 1
ATOM 577 C C . GLY A 1 84 ? 4.005 -4.984 4.735 1.00 95.44 84 GLY A C 1
ATOM 578 O O . GLY A 1 84 ? 3.195 -4.354 4.055 1.00 95.44 84 GLY A O 1
ATOM 579 N N . ILE A 1 85 ? 4.146 -4.781 6.043 1.00 95.19 85 ILE A N 1
ATOM 580 C CA . ILE A 1 85 ? 3.470 -3.719 6.784 1.00 95.19 85 ILE A CA 1
ATOM 581 C C . ILE A 1 85 ? 4.489 -2.939 7.599 1.00 95.19 85 ILE A C 1
ATOM 583 O O . ILE A 1 85 ? 5.304 -3.511 8.326 1.00 95.19 85 ILE A O 1
ATOM 587 N N . SER A 1 86 ? 4.373 -1.618 7.523 1.00 93.38 86 SER A N 1
ATOM 588 C CA . SER A 1 86 ? 4.967 -0.690 8.474 1.00 93.38 86 SER A CA 1
ATOM 589 C C . SER A 1 86 ? 3.861 0.054 9.204 1.00 93.38 86 SER A C 1
ATOM 591 O O . SER A 1 86 ? 2.904 0.514 8.587 1.00 93.38 86 SER A O 1
ATOM 593 N N . ALA A 1 87 ? 3.972 0.156 10.517 1.00 92.38 87 ALA A N 1
ATOM 594 C CA . ALA A 1 87 ? 3.012 0.852 11.345 1.00 92.38 87 ALA A CA 1
ATOM 595 C C . ALA A 1 87 ? 3.729 1.546 12.496 1.00 92.38 87 ALA A C 1
ATOM 597 O O . ALA A 1 87 ? 4.745 1.051 12.976 1.00 92.38 87 ALA A O 1
ATOM 598 N N . GLY A 1 88 ? 3.222 2.682 12.954 1.00 88.44 88 GLY A N 1
ATOM 599 C CA . GLY A 1 88 ? 3.897 3.410 14.023 1.00 88.44 88 GLY A CA 1
ATOM 600 C C . GLY A 1 88 ? 3.382 4.816 14.232 1.00 88.44 88 GLY A C 1
ATOM 601 O O . GLY A 1 88 ? 2.362 5.214 13.664 1.00 88.44 88 GLY A O 1
ATOM 602 N N . ALA A 1 89 ? 4.099 5.566 15.062 1.00 84.06 89 ALA A N 1
ATOM 603 C CA . ALA A 1 89 ? 3.829 6.981 15.272 1.00 84.06 89 ALA A CA 1
ATOM 604 C C . ALA A 1 89 ? 4.448 7.812 14.141 1.00 84.06 89 ALA A C 1
ATOM 606 O O . ALA A 1 89 ? 5.565 7.550 13.690 1.00 84.06 89 ALA A O 1
ATOM 607 N N . VAL A 1 90 ? 3.741 8.849 13.694 1.00 77.44 90 VAL A N 1
ATOM 608 C CA . VAL A 1 90 ? 4.312 9.807 12.744 1.00 77.44 90 VAL A CA 1
ATOM 609 C C . VAL A 1 90 ? 5.259 10.734 13.510 1.00 77.44 90 VAL A C 1
ATOM 611 O O . VAL A 1 90 ? 4.859 11.419 14.448 1.00 77.44 90 VAL A O 1
ATOM 614 N N . GLN A 1 91 ? 6.550 10.737 13.164 1.00 74.50 91 GLN A N 1
ATOM 615 C CA . GLN A 1 91 ? 7.527 11.549 13.896 1.00 74.50 91 GLN A CA 1
ATOM 616 C C . GLN A 1 91 ? 7.267 13.048 13.705 1.00 74.50 91 GLN A C 1
ATOM 618 O O . GLN A 1 91 ? 7.307 13.554 12.588 1.00 74.50 91 GLN A O 1
ATOM 623 N N . GLY A 1 92 ? 7.092 13.767 14.817 1.00 70.31 92 GLY A N 1
ATOM 624 C CA . GLY A 1 92 ? 6.902 15.220 14.812 1.00 70.31 92 GLY A CA 1
ATOM 625 C C . GLY A 1 92 ? 5.476 15.678 14.497 1.00 70.31 92 GLY A C 1
ATOM 626 O O . GLY A 1 92 ? 5.249 16.885 14.433 1.00 70.31 92 GLY A O 1
ATOM 627 N N . GLU A 1 93 ? 4.530 14.748 14.351 1.00 70.75 93 GLU A N 1
ATOM 628 C CA . GLU A 1 93 ? 3.112 15.024 14.125 1.00 70.75 93 GLU A CA 1
ATOM 629 C C . GLU A 1 93 ? 2.250 14.224 15.111 1.00 70.75 93 GLU A C 1
ATOM 631 O O . GLU A 1 93 ? 2.641 13.158 15.588 1.00 70.75 93 GLU A O 1
ATOM 636 N N . ASP A 1 94 ? 1.058 14.735 15.420 1.00 68.12 94 ASP A N 1
ATOM 637 C CA . ASP A 1 94 ? 0.066 13.978 16.180 1.00 68.12 94 ASP A CA 1
ATOM 638 C C . ASP A 1 94 ? -0.595 12.966 15.235 1.00 68.12 94 ASP A C 1
ATOM 640 O O . ASP A 1 94 ? -1.505 13.306 14.477 1.00 68.12 94 ASP A O 1
ATOM 644 N N . GLY A 1 95 ? -0.127 11.718 15.241 1.00 74.25 95 GLY A N 1
ATOM 645 C CA . GLY A 1 95 ? -0.701 10.690 14.379 1.00 74.25 95 GLY A CA 1
ATOM 646 C C . GLY A 1 95 ? -0.038 9.325 14.480 1.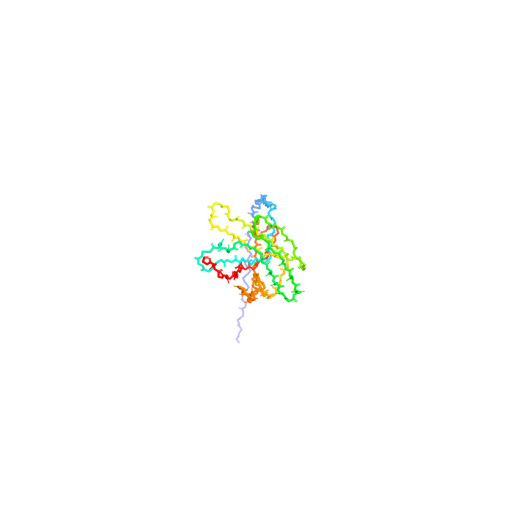00 74.25 95 GLY A C 1
ATOM 647 O O . GLY A 1 95 ? 1.083 9.173 14.969 1.00 74.25 95 GLY A O 1
ATOM 648 N N . THR A 1 96 ? -0.754 8.319 13.989 1.00 85.44 96 THR A N 1
ATOM 649 C CA . THR A 1 96 ? -0.222 6.980 13.745 1.00 85.44 96 THR A CA 1
ATOM 650 C C . THR A 1 96 ? -0.556 6.566 12.322 1.00 85.44 96 THR A C 1
ATOM 652 O O . THR A 1 96 ? -1.598 6.952 11.788 1.00 85.44 96 THR A O 1
ATOM 655 N N . PHE A 1 97 ? 0.322 5.780 11.710 1.00 88.56 97 PHE A N 1
ATOM 656 C CA . PHE A 1 97 ? 0.162 5.304 10.344 1.00 88.56 97 PHE A CA 1
ATOM 657 C C . PHE A 1 97 ? 0.173 3.777 10.296 1.00 88.56 97 PHE A C 1
ATOM 659 O O . PHE A 1 97 ? 0.785 3.117 11.136 1.00 88.56 97 PHE A O 1
ATOM 666 N N . ILE A 1 98 ? -0.480 3.232 9.272 1.00 94.06 98 ILE A N 1
ATOM 667 C CA . ILE A 1 98 ? -0.256 1.878 8.765 1.00 94.06 98 ILE A CA 1
ATOM 668 C C . ILE A 1 98 ? -0.034 2.028 7.263 1.00 94.06 98 ILE A C 1
ATOM 670 O O . ILE A 1 98 ? -0.879 2.594 6.571 1.00 94.06 98 ILE A O 1
ATOM 674 N N . SER A 1 99 ? 1.084 1.514 6.768 1.00 95.38 99 SER A N 1
ATOM 675 C CA . SER A 1 99 ? 1.409 1.433 5.349 1.00 95.38 99 SER A CA 1
ATOM 676 C C . SER A 1 99 ? 1.624 -0.026 4.967 1.00 95.38 99 SER A C 1
ATOM 678 O O . SER A 1 99 ? 2.432 -0.735 5.573 1.00 95.38 99 SER A O 1
ATOM 680 N N . ILE A 1 100 ? 0.861 -0.472 3.978 1.00 96.75 100 ILE A N 1
ATOM 681 C CA . ILE A 1 100 ? 0.904 -1.809 3.393 1.00 96.75 100 ILE A CA 1
ATOM 682 C C . ILE A 1 100 ? 1.677 -1.695 2.084 1.00 96.75 100 ILE A C 1
ATOM 684 O O . ILE A 1 100 ? 1.406 -0.795 1.291 1.00 96.75 100 ILE A O 1
ATOM 688 N N . TRP A 1 101 ? 2.609 -2.604 1.829 1.00 97.12 101 TRP A N 1
ATOM 689 C CA . TRP A 1 101 ? 3.390 -2.616 0.596 1.00 97.12 101 TRP A CA 1
ATOM 690 C C . TRP A 1 101 ? 3.658 -4.040 0.114 1.00 97.12 101 TRP A C 1
ATOM 692 O O . TRP A 1 101 ? 3.591 -4.994 0.887 1.00 97.12 101 TRP A O 1
ATOM 702 N N . GLY A 1 102 ? 3.961 -4.196 -1.170 1.00 95.94 102 GLY A N 1
ATOM 703 C CA . GLY A 1 102 ? 4.301 -5.497 -1.738 1.00 95.94 102 GLY A CA 1
ATOM 704 C C . GLY A 1 102 ? 5.221 -5.394 -2.945 1.00 95.94 102 GLY A C 1
ATOM 705 O O . GLY A 1 102 ? 5.349 -4.337 -3.565 1.00 95.94 102 GLY A O 1
ATOM 706 N N . GLU A 1 103 ? 5.865 -6.516 -3.254 1.00 94.88 103 GLU A N 1
ATOM 707 C CA . GLU A 1 103 ? 6.860 -6.640 -4.329 1.00 94.88 103 GLU A CA 1
ATOM 708 C C . GLU A 1 103 ? 6.306 -7.304 -5.602 1.00 94.88 103 GLU A C 1
ATOM 710 O O . GLU A 1 103 ? 7.013 -7.390 -6.609 1.00 94.88 103 GLU A O 1
ATOM 715 N N . SER A 1 104 ? 5.055 -7.777 -5.579 1.00 95.12 104 SER A N 1
ATOM 716 C CA . SER A 1 104 ? 4.367 -8.299 -6.762 1.00 95.12 104 SER A CA 1
ATOM 717 C C . SER A 1 104 ? 3.588 -7.214 -7.512 1.00 95.12 104 SER A C 1
ATOM 719 O O . SER A 1 104 ? 3.413 -6.096 -7.025 1.00 95.12 104 SER A O 1
ATOM 721 N N . GLU A 1 105 ? 3.149 -7.526 -8.734 1.00 96.69 105 GLU A N 1
ATOM 722 C CA . GLU A 1 105 ? 2.422 -6.597 -9.611 1.00 96.69 105 GLU A CA 1
ATOM 723 C C . GLU A 1 105 ? 0.983 -7.088 -9.878 1.00 96.69 105 GLU A C 1
ATOM 725 O O . GLU A 1 105 ? 0.649 -7.357 -11.037 1.00 96.69 105 GLU A O 1
ATOM 730 N N . PRO A 1 106 ? 0.137 -7.241 -8.837 1.00 97.06 106 PRO A N 1
ATOM 731 C CA . PRO A 1 106 ? -1.228 -7.717 -9.011 1.00 97.06 106 PRO A CA 1
ATOM 732 C C . PRO A 1 106 ? -2.055 -6.734 -9.838 1.00 97.06 106 PRO A C 1
ATOM 734 O O . PRO A 1 106 ? -1.853 -5.521 -9.782 1.00 97.06 106 PRO A O 1
ATOM 737 N N . SER A 1 107 ? -3.029 -7.234 -10.595 1.00 97.94 107 SER A N 1
ATOM 738 C CA . SER A 1 107 ? -3.895 -6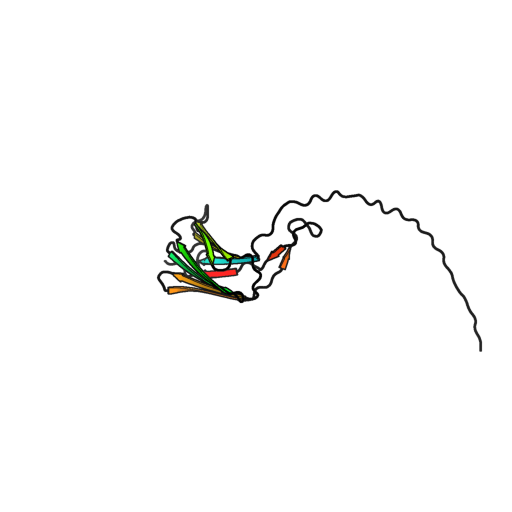.358 -11.400 1.00 97.94 107 SER A CA 1
ATOM 739 C C . SER A 1 107 ? -4.991 -5.669 -10.577 1.00 97.94 107 SER A C 1
ATOM 741 O O . SER A 1 107 ? -5.500 -4.616 -10.971 1.00 97.94 107 SER A O 1
ATOM 743 N N . ALA A 1 108 ? -5.332 -6.232 -9.417 1.00 98.06 108 ALA A N 1
ATOM 744 C CA . ALA A 1 108 ? -6.342 -5.712 -8.506 1.00 98.06 108 ALA A CA 1
ATOM 745 C C . ALA A 1 108 ? -5.971 -5.983 -7.046 1.00 98.06 108 ALA A C 1
ATOM 747 O O . ALA A 1 108 ? -5.282 -6.955 -6.732 1.00 98.06 108 ALA A O 1
ATOM 748 N N . ILE A 1 109 ? -6.467 -5.125 -6.159 1.00 98.12 109 ILE A N 1
ATOM 749 C CA . ILE A 1 109 ? -6.297 -5.249 -4.716 1.00 98.12 109 ILE A CA 1
ATOM 750 C C . ILE A 1 109 ? -7.594 -4.887 -3.991 1.00 98.12 109 ILE A C 1
ATOM 752 O O . ILE A 1 109 ? -8.243 -3.886 -4.307 1.00 98.12 109 ILE A O 1
ATOM 756 N N . SER A 1 110 ? -7.942 -5.692 -2.994 1.00 98.31 110 SER A N 1
ATOM 757 C CA . SER A 1 110 ? -8.923 -5.366 -1.968 1.00 98.31 110 SER A CA 1
ATOM 758 C C . SER A 1 110 ? -8.233 -5.319 -0.612 1.00 98.31 110 SER A C 1
ATOM 760 O O . SER A 1 110 ? -7.413 -6.179 -0.287 1.00 98.31 110 SER A O 1
ATOM 762 N N . VAL A 1 111 ? -8.538 -4.304 0.186 1.00 98.31 111 VAL A N 1
ATOM 763 C CA . VAL A 1 111 ? -8.042 -4.178 1.556 1.00 98.31 111 VAL A CA 1
ATOM 764 C C . VAL A 1 111 ? -9.229 -3.976 2.472 1.00 98.31 111 VAL A C 1
ATOM 766 O O . VAL A 1 111 ? -9.988 -3.025 2.311 1.00 98.31 111 VAL A O 1
ATOM 769 N N . THR A 1 112 ? -9.361 -4.838 3.472 1.00 98.44 112 THR A N 1
ATOM 770 C CA . THR A 1 112 ? -10.315 -4.679 4.570 1.00 98.44 112 THR A CA 1
ATOM 771 C C . THR A 1 112 ? -9.556 -4.415 5.860 1.00 98.44 112 THR A C 1
ATOM 773 O O . THR A 1 112 ? -8.687 -5.193 6.246 1.00 98.44 112 THR A O 1
ATOM 776 N N . VAL A 1 113 ? -9.918 -3.337 6.549 1.00 97.62 113 VAL A N 1
ATOM 777 C CA . VAL A 1 113 ? -9.361 -2.952 7.847 1.00 97.62 113 VAL A CA 1
ATOM 778 C C . VAL A 1 113 ? -10.404 -3.226 8.920 1.00 97.62 113 VAL A C 1
ATOM 780 O O . VAL A 1 113 ? -11.507 -2.671 8.887 1.00 97.62 113 VAL A O 1
ATOM 783 N N . ARG A 1 114 ? -10.056 -4.070 9.889 1.00 97.44 114 ARG A N 1
ATOM 784 C CA . ARG A 1 114 ? -10.861 -4.356 11.075 1.00 97.44 114 ARG A CA 1
ATOM 785 C C . ARG A 1 114 ? -10.188 -3.847 12.339 1.00 97.44 114 ARG A C 1
ATOM 787 O O . ARG A 1 114 ? -8.969 -3.886 12.463 1.00 97.44 114 ARG A O 1
ATOM 794 N N . ARG A 1 115 ? -11.009 -3.426 13.296 1.00 94.88 115 ARG A N 1
ATOM 795 C CA . ARG A 1 115 ? -10.621 -3.091 14.668 1.00 94.88 115 ARG A CA 1
ATOM 796 C C . ARG A 1 115 ? -11.680 -3.635 15.616 1.00 94.88 115 ARG A C 1
ATOM 798 O O . ARG A 1 115 ? -12.875 -3.481 15.355 1.00 94.88 115 ARG A O 1
ATOM 805 N N . ASP A 1 116 ? -11.253 -4.321 16.672 1.00 92.25 116 ASP A N 1
ATOM 806 C CA . ASP A 1 116 ? -12.150 -4.983 17.634 1.00 92.25 116 ASP A CA 1
ATOM 807 C C . ASP A 1 116 ? -13.195 -5.896 16.955 1.00 92.25 116 ASP A C 1
ATOM 809 O O . ASP A 1 116 ? -14.364 -5.943 17.337 1.00 92.25 116 ASP A O 1
ATOM 813 N N . GLY A 1 117 ? -12.786 -6.577 15.877 1.00 92.88 117 GLY A N 1
ATOM 814 C CA . GLY A 1 117 ? -13.644 -7.449 15.064 1.00 92.88 117 GLY A CA 1
ATOM 815 C C . GLY A 1 117 ? -14.619 -6.733 14.117 1.00 92.88 117 GLY A C 1
ATOM 816 O O . GLY A 1 117 ? -15.300 -7.399 13.338 1.00 92.88 117 GLY A O 1
ATOM 817 N N . ASN A 1 118 ? -14.679 -5.399 14.127 1.00 96.06 118 ASN A N 1
ATOM 818 C CA . ASN A 1 118 ? -15.554 -4.607 13.260 1.00 96.06 118 ASN A CA 1
ATOM 819 C C . ASN A 1 118 ? -14.782 -4.060 12.061 1.00 96.06 118 ASN A C 1
ATOM 821 O O . ASN A 1 118 ? -13.664 -3.580 12.223 1.00 96.06 118 ASN A O 1
ATOM 825 N N . VAL A 1 119 ? -15.382 -4.076 10.868 1.00 97.25 119 VAL A N 1
ATOM 826 C CA . VAL A 1 119 ? -14.805 -3.402 9.693 1.00 97.25 119 VAL A CA 1
ATOM 827 C C . VAL A 1 119 ? -14.897 -1.893 9.897 1.00 97.25 119 VAL A C 1
ATOM 829 O O . VAL A 1 119 ? -15.991 -1.355 10.064 1.00 97.25 119 VAL A O 1
ATOM 832 N N . VAL A 1 120 ? -13.746 -1.227 9.884 1.00 96.06 120 VAL A N 1
ATOM 833 C CA . VAL A 1 120 ? -13.624 0.229 10.039 1.00 96.06 120 VAL A CA 1
ATOM 834 C C . VAL A 1 120 ? -13.231 0.921 8.738 1.00 96.06 120 VAL A C 1
ATOM 836 O O . VAL A 1 120 ? -13.392 2.127 8.628 1.00 96.06 120 VAL A O 1
ATOM 839 N N . GLY A 1 121 ? -12.767 0.186 7.731 1.00 96.56 121 GLY A N 1
ATOM 840 C CA . GLY A 1 121 ? -12.522 0.731 6.401 1.00 96.56 121 GLY A CA 1
ATOM 841 C C . GLY A 1 121 ? -12.298 -0.374 5.387 1.00 96.56 121 GLY A C 1
ATOM 842 O O . GLY A 1 121 ? -11.909 -1.489 5.741 1.00 96.56 121 GLY A O 1
ATOM 843 N N . SER A 1 122 ? -12.556 -0.062 4.125 1.00 98.12 122 SER A N 1
ATOM 844 C CA . SER A 1 122 ? -12.262 -0.959 3.018 1.00 98.12 122 SER A CA 1
ATOM 845 C C . SER A 1 122 ? -11.892 -0.182 1.762 1.00 98.12 122 SER A C 1
ATOM 847 O O . SER A 1 122 ? -12.237 0.993 1.613 1.00 98.12 122 SER A O 1
ATOM 849 N N . LEU A 1 123 ? -11.190 -0.851 0.860 1.00 98.25 123 LEU A N 1
ATOM 850 C CA . LEU A 1 123 ? -10.792 -0.350 -0.445 1.00 98.25 123 LEU A CA 1
ATOM 851 C C . LEU A 1 123 ? -10.851 -1.500 -1.440 1.00 98.25 123 LEU A C 1
ATOM 853 O O . LEU A 1 123 ? -10.317 -2.561 -1.154 1.00 98.25 123 LEU A O 1
ATOM 857 N N . ASP A 1 124 ? -11.410 -1.240 -2.615 1.00 98.31 124 ASP A N 1
ATOM 858 C CA . ASP A 1 124 ? -11.328 -2.114 -3.783 1.00 98.31 124 ASP A CA 1
ATOM 859 C C . ASP A 1 124 ? -10.796 -1.283 -4.952 1.00 98.31 124 ASP A C 1
ATOM 861 O O . ASP A 1 124 ? -11.364 -0.235 -5.281 1.00 98.31 124 ASP A O 1
ATOM 865 N N . ALA A 1 125 ? -9.694 -1.712 -5.566 1.00 98.06 125 ALA A N 1
ATOM 866 C CA . ALA A 1 125 ? -9.040 -0.963 -6.633 1.00 98.06 125 ALA A CA 1
ATOM 867 C C . ALA A 1 125 ? -8.409 -1.882 -7.685 1.00 98.06 125 ALA A C 1
ATOM 869 O O . ALA A 1 125 ? -7.885 -2.948 -7.374 1.00 98.06 125 ALA A O 1
ATOM 870 N N . ASN A 1 126 ? -8.404 -1.417 -8.934 1.00 98.06 126 ASN A N 1
ATOM 871 C CA . ASN A 1 126 ? -7.518 -1.956 -9.964 1.00 98.06 126 ASN A CA 1
ATOM 872 C C . ASN A 1 126 ? -6.205 -1.171 -9.935 1.00 98.06 126 ASN A C 1
ATOM 874 O O . ASN A 1 126 ? -6.216 0.036 -9.672 1.00 98.06 126 ASN A O 1
ATOM 878 N N . LEU A 1 127 ? -5.092 -1.847 -10.205 1.00 97.75 127 LEU A N 1
ATOM 879 C CA . LEU A 1 127 ? -3.767 -1.244 -10.180 1.00 97.75 127 LEU A CA 1
ATOM 880 C C . LEU A 1 127 ? -3.248 -1.004 -11.594 1.00 97.75 127 LEU A C 1
ATOM 882 O O . LEU A 1 127 ? -3.084 -1.928 -12.388 1.00 97.75 127 LEU A O 1
ATOM 886 N N . ASP A 1 128 ? -2.913 0.252 -11.866 1.00 97.50 128 ASP A N 1
ATOM 887 C CA . ASP A 1 128 ? -2.156 0.647 -13.045 1.00 97.50 128 ASP A CA 1
ATOM 888 C C . ASP A 1 128 ? -0.710 0.933 -12.644 1.00 97.50 128 ASP A C 1
ATOM 890 O O . ASP A 1 128 ? -0.449 1.686 -11.704 1.00 97.50 128 ASP A O 1
ATOM 894 N N . TYR A 1 129 ? 0.235 0.355 -13.385 1.00 97.56 129 TYR A N 1
ATOM 895 C CA . TYR A 1 129 ? 1.663 0.465 -13.101 1.00 97.56 129 TYR A CA 1
ATOM 896 C C . TYR A 1 129 ? 2.360 1.366 -14.105 1.00 97.56 129 TYR A C 1
ATOM 898 O O . TYR A 1 129 ? 2.323 1.121 -15.316 1.00 97.56 129 TYR A O 1
ATOM 906 N N . VAL A 1 130 ? 3.087 2.349 -13.588 1.00 96.88 130 VAL A N 1
ATOM 907 C CA . VAL A 1 130 ? 3.947 3.223 -14.384 1.00 96.88 130 VAL A CA 1
ATOM 908 C C . VAL A 1 130 ? 5.388 2.750 -14.313 1.00 96.88 130 VAL A C 1
ATOM 910 O O . VAL A 1 130 ? 5.818 2.175 -13.316 1.00 96.88 130 VAL A O 1
ATOM 913 N N . THR A 1 131 ? 6.134 2.980 -15.390 1.00 96.81 131 THR A N 1
ATOM 914 C CA . THR A 1 131 ? 7.564 2.671 -15.452 1.00 96.81 131 THR A CA 1
ATOM 915 C C . THR A 1 131 ? 8.370 3.914 -15.087 1.00 96.81 131 THR A C 1
ATOM 917 O O . THR A 1 131 ? 8.081 4.999 -15.588 1.00 96.81 131 THR A O 1
ATOM 920 N N . GLY A 1 132 ? 9.377 3.759 -14.232 1.00 94.19 132 GLY A N 1
ATOM 921 C CA . GLY A 1 132 ? 10.277 4.819 -13.791 1.00 94.19 132 GLY A CA 1
ATOM 922 C C . GLY A 1 132 ? 11.742 4.400 -13.888 1.00 94.19 132 GLY A C 1
ATOM 923 O O . GLY A 1 132 ? 12.076 3.224 -13.765 1.00 94.19 132 GLY A O 1
ATOM 924 N N . HIS A 1 133 ? 12.618 5.382 -14.083 1.00 94.81 133 HIS A N 1
ATOM 925 C CA . HIS A 1 133 ? 14.061 5.187 -14.200 1.00 94.81 133 HIS A CA 1
ATOM 926 C C . HIS A 1 133 ? 14.766 6.030 -13.129 1.00 94.81 133 HIS A C 1
ATOM 928 O O . HIS A 1 133 ? 15.168 7.160 -13.415 1.00 94.81 133 HIS A O 1
ATOM 934 N N . PRO A 1 134 ? 14.872 5.545 -11.875 1.00 90.75 134 PRO A N 1
ATOM 935 C CA . PRO A 1 134 ? 15.389 6.342 -10.758 1.00 90.75 134 PRO A CA 1
ATOM 936 C C . PRO A 1 134 ? 16.816 6.855 -10.982 1.00 90.75 134 PRO A C 1
ATOM 938 O O . PRO A 1 134 ? 17.179 7.895 -10.441 1.00 90.75 134 PRO A O 1
ATOM 941 N N . ASN A 1 135 ? 17.602 6.163 -11.810 1.00 91.25 135 ASN A N 1
ATOM 942 C CA . ASN A 1 135 ? 18.984 6.522 -12.127 1.00 91.25 135 ASN A CA 1
ATOM 943 C C . ASN A 1 135 ? 19.132 7.211 -13.506 1.00 91.25 135 ASN A C 1
ATOM 945 O O . ASN A 1 135 ? 20.254 7.447 -13.945 1.00 91.25 135 ASN A O 1
ATOM 949 N N . GLY A 1 136 ? 18.024 7.548 -14.186 1.00 90.38 136 GLY A N 1
ATOM 950 C CA . GLY A 1 136 ? 17.988 8.066 -15.565 1.00 90.38 136 GLY A CA 1
ATOM 951 C C . GLY A 1 136 ? 17.659 6.987 -16.608 1.00 90.38 136 GLY A C 1
ATOM 952 O O . GLY A 1 136 ? 17.851 5.808 -16.342 1.00 90.38 136 GLY A O 1
ATOM 953 N N . GLU A 1 137 ? 17.146 7.375 -17.785 1.00 91.69 137 GLU A N 1
ATOM 954 C CA . GLU A 1 137 ? 16.552 6.434 -18.767 1.00 91.69 137 GLU A CA 1
ATOM 955 C C . GLU A 1 137 ? 17.497 5.322 -19.244 1.00 91.69 137 GLU A C 1
ATOM 957 O O . GLU A 1 137 ? 17.059 4.191 -19.433 1.00 91.69 137 GLU A O 1
ATOM 962 N N . ASP A 1 138 ? 18.792 5.614 -19.369 1.00 91.06 138 ASP A N 1
ATOM 963 C CA . ASP A 1 138 ? 19.802 4.637 -19.795 1.00 91.06 138 ASP A CA 1
ATOM 964 C C . ASP A 1 138 ? 20.500 3.925 -18.616 1.00 91.06 138 ASP A C 1
ATOM 966 O O . ASP A 1 138 ? 21.438 3.152 -18.815 1.00 91.06 138 ASP A O 1
ATOM 970 N N . CYS A 1 139 ? 20.063 4.179 -17.378 1.00 89.69 139 CYS A N 1
ATOM 971 C CA . CYS A 1 139 ? 20.641 3.594 -16.172 1.00 89.69 139 CYS A CA 1
ATOM 972 C C . CYS A 1 139 ? 19.683 2.594 -15.505 1.00 89.69 139 CYS A C 1
ATOM 974 O O . CYS A 1 139 ? 18.554 2.950 -15.158 1.00 89.69 139 CYS A O 1
ATOM 976 N N . PRO A 1 140 ? 20.132 1.359 -15.221 1.00 90.00 140 PRO A N 1
ATOM 977 C CA . PRO A 1 140 ? 19.342 0.410 -14.446 1.00 90.00 140 PRO A CA 1
ATOM 978 C C . PRO A 1 140 ? 19.234 0.815 -12.956 1.00 90.00 140 PRO A C 1
ATOM 980 O O . PRO A 1 140 ? 20.081 1.564 -12.462 1.00 90.00 140 PRO A O 1
ATOM 983 N N . PRO A 1 141 ? 18.240 0.286 -12.213 1.00 93.50 141 PRO A N 1
ATOM 984 C CA . PRO A 1 141 ? 17.151 -0.555 -12.705 1.00 93.50 141 PRO A CA 1
ATOM 985 C C . PRO A 1 141 ? 16.012 0.272 -13.319 1.00 93.50 141 PRO A C 1
ATOM 987 O O . PRO A 1 141 ? 15.772 1.413 -12.935 1.00 93.50 141 PRO A O 1
ATOM 990 N N . THR A 1 142 ? 15.253 -0.347 -14.223 1.00 94.38 142 THR A N 1
ATOM 991 C CA . THR A 1 142 ? 13.919 0.137 -14.593 1.00 94.38 142 THR A CA 1
ATOM 992 C C . THR A 1 142 ? 12.925 -0.349 -13.543 1.00 94.38 142 THR A C 1
ATOM 994 O O . THR A 1 142 ? 12.765 -1.553 -13.335 1.00 94.38 142 THR A O 1
ATOM 997 N N . CYS A 1 143 ? 12.253 0.582 -12.881 1.00 95.94 143 CYS A N 1
ATOM 998 C CA . CYS A 1 143 ? 11.273 0.296 -11.846 1.00 95.94 143 CYS A CA 1
ATOM 999 C C . CYS A 1 143 ? 9.859 0.388 -12.397 1.00 95.94 143 CYS A C 1
ATOM 1001 O O . CYS A 1 143 ? 9.577 1.136 -13.328 1.00 95.94 143 CYS A O 1
ATOM 1003 N N . ARG A 1 144 ? 8.954 -0.365 -11.784 1.00 97.12 144 ARG A N 1
ATOM 1004 C CA . ARG A 1 144 ? 7.520 -0.259 -12.033 1.00 97.12 144 ARG A CA 1
ATOM 1005 C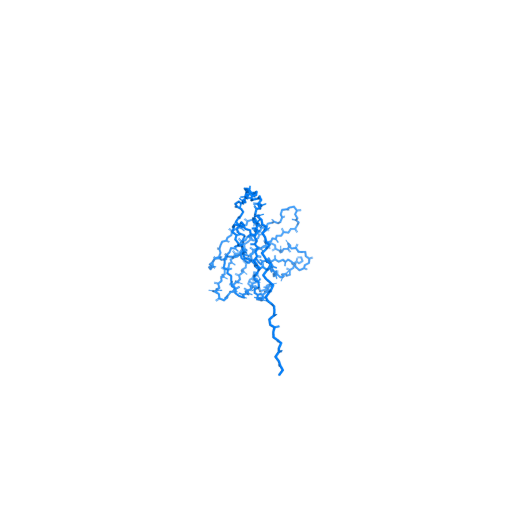 C . ARG A 1 144 ? 6.812 -0.190 -10.701 1.00 97.12 144 ARG A C 1
ATOM 1007 O O . ARG A 1 144 ? 7.177 -0.956 -9.816 1.00 97.12 144 ARG A O 1
ATOM 1014 N N . SER A 1 145 ? 5.846 0.704 -10.575 1.00 96.19 145 SER A N 1
ATOM 1015 C CA . SER A 1 145 ? 5.041 0.842 -9.365 1.00 96.19 145 SER A CA 1
ATOM 1016 C C . SER A 1 145 ? 3.658 1.391 -9.694 1.00 96.19 145 SER A C 1
ATOM 1018 O O . SER A 1 145 ? 3.484 2.095 -10.695 1.00 96.19 145 SER A O 1
ATOM 1020 N N . SER A 1 146 ? 2.677 1.077 -8.857 1.00 97.38 146 SER A N 1
ATOM 1021 C CA . SER A 1 146 ? 1.359 1.691 -8.902 1.00 97.38 146 SER A CA 1
ATOM 1022 C C . SER A 1 146 ? 1.380 3.075 -8.257 1.00 97.38 146 SER A C 1
ATOM 1024 O O . SER A 1 146 ? 2.335 3.467 -7.580 1.00 97.38 146 SER A O 1
ATOM 1026 N N . LEU A 1 147 ? 0.295 3.826 -8.443 1.00 94.69 147 LEU A N 1
ATOM 1027 C CA . LEU A 1 147 ? 0.018 4.970 -7.580 1.00 94.69 147 LEU A CA 1
ATOM 1028 C C . LEU A 1 147 ? -0.290 4.486 -6.157 1.00 94.69 147 LEU A C 1
ATOM 1030 O O . LEU A 1 147 ? -0.851 3.404 -5.973 1.00 94.69 147 LEU A O 1
ATOM 1034 N N . GLY A 1 148 ? 0.069 5.305 -5.167 1.00 94.50 148 GLY A N 1
ATOM 1035 C CA . GLY A 1 148 ? -0.254 5.040 -3.768 1.00 94.50 148 GLY A CA 1
ATOM 1036 C C . GLY A 1 148 ? -1.758 5.138 -3.527 1.00 94.50 148 GLY A C 1
ATOM 1037 O O . GLY A 1 148 ? -2.399 6.117 -3.924 1.00 94.50 148 GLY A O 1
ATOM 1038 N N . LEU A 1 149 ? -2.314 4.120 -2.880 1.00 97.06 149 LEU A N 1
ATOM 1039 C CA . LEU A 1 149 ? -3.728 4.038 -2.538 1.00 97.06 149 LEU A CA 1
ATOM 1040 C C . LEU A 1 149 ? -3.962 4.367 -1.067 1.00 97.06 149 LEU A C 1
ATOM 1042 O O . LEU A 1 149 ? -3.033 4.392 -0.260 1.00 97.06 149 LEU A O 1
ATOM 1046 N N . ARG A 1 150 ? -5.226 4.620 -0.711 1.00 96.00 150 ARG A N 1
ATOM 1047 C CA . ARG A 1 150 ? -5.613 4.914 0.669 1.00 96.00 150 ARG A CA 1
ATOM 1048 C C . ARG A 1 150 ? -6.881 4.184 1.074 1.00 96.00 150 ARG A C 1
ATOM 1050 O O . ARG A 1 150 ? -7.877 4.247 0.356 1.00 96.00 150 ARG A O 1
ATOM 1057 N N . VAL A 1 151 ? -6.859 3.575 2.256 1.00 96.38 151 VAL A N 1
ATOM 1058 C CA . VAL A 1 151 ? -8.070 3.184 2.985 1.00 96.38 151 VAL A CA 1
ATOM 1059 C C . VAL A 1 151 ? -8.377 4.280 3.991 1.00 96.38 151 VAL A C 1
ATOM 1061 O O . VAL A 1 151 ? -7.543 4.593 4.837 1.00 96.38 151 VAL A O 1
ATOM 1064 N N . VAL A 1 152 ? -9.569 4.864 3.915 1.00 94.44 152 VAL A N 1
ATOM 1065 C CA . VAL A 1 152 ? -10.017 5.848 4.905 1.00 94.44 152 VAL A CA 1
ATOM 1066 C C . VAL A 1 152 ? -10.756 5.120 6.024 1.00 94.44 152 VAL A C 1
ATOM 1068 O O . VAL A 1 152 ? -11.669 4.341 5.751 1.00 94.44 152 VAL A O 1
ATOM 1071 N N . VAL A 1 153 ? -10.371 5.381 7.272 1.00 93.69 153 VAL A N 1
ATOM 1072 C CA . VAL A 1 153 ? -11.035 4.853 8.471 1.00 93.69 153 VAL A CA 1
ATOM 1073 C C . VAL A 1 153 ? -11.564 5.999 9.340 1.00 93.69 153 VAL A C 1
ATOM 1075 O O . VAL A 1 153 ? -10.963 7.076 9.359 1.00 93.69 153 VAL A O 1
ATOM 1078 N N . PRO A 1 154 ? -12.661 5.794 10.089 1.00 88.94 154 PRO A N 1
ATOM 1079 C CA . PRO A 1 154 ? -13.144 6.770 11.048 1.00 88.94 154 PRO A CA 1
ATOM 1080 C C . PRO A 1 154 ? -12.073 7.112 12.081 1.00 88.94 154 PRO A C 1
ATOM 1082 O O . PRO A 1 154 ? -11.541 6.234 12.768 1.00 88.94 154 PRO A O 1
ATOM 1085 N N . THR A 1 155 ? -11.804 8.400 12.239 1.00 79.75 155 THR A N 1
ATOM 1086 C CA . THR A 1 155 ? -11.157 8.917 13.440 1.00 79.75 155 THR A CA 1
ATOM 1087 C C . THR A 1 155 ? -12.145 8.763 14.588 1.00 79.75 155 THR A C 1
ATOM 1089 O O . THR A 1 155 ? -13.271 9.261 14.537 1.00 79.75 155 THR A O 1
ATOM 1092 N N . GLN A 1 156 ? -11.783 7.980 15.606 1.00 67.75 156 GLN A N 1
ATOM 1093 C CA . GLN A 1 156 ? -12.631 7.920 16.791 1.00 67.75 156 GLN A CA 1
ATOM 1094 C C . GLN A 1 156 ? -12.548 9.252 17.553 1.00 67.75 156 GLN A C 1
ATOM 1096 O O . GLN A 1 156 ? -11.468 9.845 17.586 1.00 67.75 156 GLN A O 1
ATOM 1101 N N . PRO A 1 157 ? -13.674 9.722 18.121 1.00 55.25 157 PRO A N 1
ATOM 1102 C CA . PRO A 1 157 ? -13.707 10.920 18.955 1.00 55.25 157 PRO A CA 1
ATOM 1103 C C . PRO A 1 157 ? -12.916 10.762 20.259 1.00 55.25 157 PRO A C 1
ATOM 1105 O O . PRO A 1 157 ? -12.748 9.610 20.725 1.00 55.25 157 PRO A O 1
#

pLDDT: mean 85.81, std 14.15, range [46.22, 98.44]

Radius of gyration: 27.05 Å; chains: 1; bounding box: 49×30×100 Å

Foldseek 3Di:
DDDDDDDDDDDDDDDDDPPPPPPVQDFDPD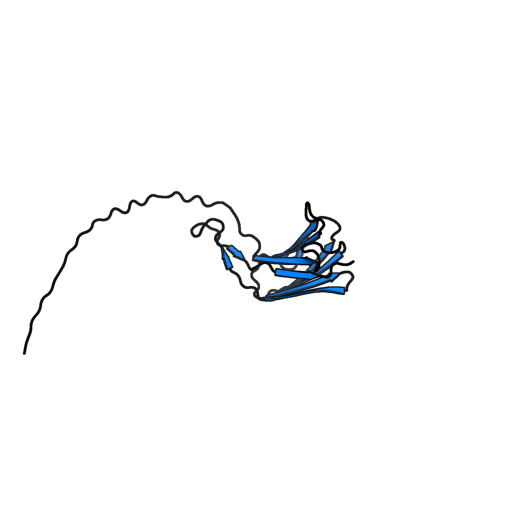DADFQAKEKEAEPPHGQAADFAKKWKWKQFPQGIWIDIDGAPAWDWDAIPPAKTWTWHQDPPDNHIMIMIGGRDNTQWMKMFMDDPNHTFWIDTDGWDKDWDDPRDPPHDDTYIHTPYHYIYGHRDD